Protein AF-A0A497EWM9-F1 (afdb_monomer_lite)

Sequence (118 aa):
MSLKLLCLFFKFLFPRGGFMETKEFEERVINRVLEVERKLAEEALKVVLN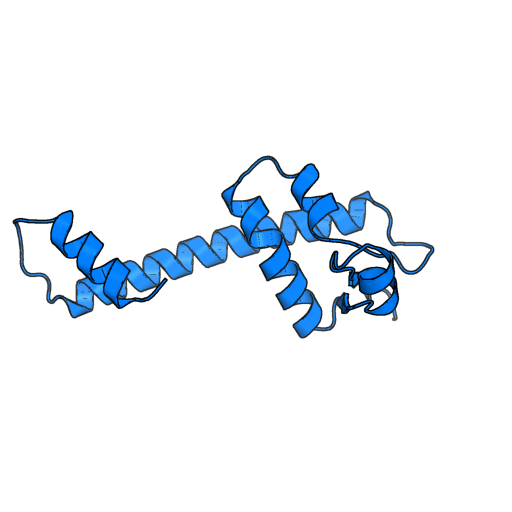FIKEKGVAHHGGVICPEMIMAEEKRPLIRRMIPVVLTAMCREGLLKLNPELTLDCGGIIHYEVLLGTT

Secondary structure (DSSP, 8-state):
--HHHHHHHHHHH--SS----HHHHHHHHHHHHHHHHHHHHHHHHHHHHHHHHHTTTTTTT-EE-HHHHHHH---HHHHHHHHHHHHHHHHTTSEEEEHHHHHHTTT--EEEE-TT--

Foldseek 3Di:
DDPVVVVVVVCVVDVDDDPPPVVVVVVVVVVVVVVVLVVLLVVLLVLVVVCCVVVCCPPPQDKDFLVVSLVVDPDVSNSVCNVVNVVVCCVVVQWPWDVVVCVVVVNGTMIGGPPDDD

Organism: NCBI:txid2056631

Radius of gyration: 19.33 Å; chains: 1; bounding box: 43×30×55 Å

Structure (mmCIF, N/CA/C/O backbone):
data_AF-A0A497EWM9-F1
#
_entry.id   AF-A0A497EWM9-F1
#
loop_
_atom_site.group_PDB
_atom_site.id
_atom_site.type_symbol
_atom_site.label_atom_id
_atom_site.label_alt_id
_atom_site.label_comp_id
_atom_site.label_asym_id
_atom_site.label_entity_id
_atom_site.label_seq_id
_atom_site.pdbx_PDB_ins_code
_atom_site.Cartn_x
_atom_site.Cartn_y
_atom_site.Cartn_z
_atom_site.occupancy
_atom_site.B_iso_or_equiv
_atom_site.auth_seq_id
_atom_site.auth_comp_id
_atom_site.auth_asym_id
_atom_site.auth_atom_id
_atom_site.pdbx_PDB_model_num
ATOM 1 N N . MET A 1 1 ? -18.339 -0.370 3.543 1.00 46.72 1 MET A N 1
ATOM 2 C CA . MET A 1 1 ? -19.129 -1.001 4.626 1.00 46.72 1 MET A CA 1
ATOM 3 C C . MET A 1 1 ? -19.488 0.095 5.621 1.00 46.72 1 MET A C 1
ATOM 5 O O . MET A 1 1 ? -18.588 0.807 6.037 1.00 46.72 1 MET A O 1
ATOM 9 N N . SER A 1 2 ? -20.771 0.332 5.905 1.00 46.50 2 SER A N 1
ATOM 10 C CA . SER A 1 2 ? -21.194 1.446 6.775 1.00 46.50 2 SER A CA 1
ATOM 11 C C . SER A 1 2 ? -20.860 1.158 8.245 1.00 46.50 2 SER A C 1
ATOM 13 O O . SER A 1 2 ? -21.045 0.026 8.689 1.00 46.50 2 SER A O 1
ATOM 15 N N . LEU A 1 3 ? -20.446 2.177 9.008 1.00 47.19 3 LEU A N 1
ATOM 16 C CA . LEU A 1 3 ? -20.203 2.116 10.461 1.00 47.19 3 LEU A CA 1
ATOM 17 C C . LEU A 1 3 ? -21.397 1.500 11.227 1.00 47.19 3 LEU A C 1
ATOM 19 O O . LEU A 1 3 ? -21.220 0.765 12.194 1.00 47.19 3 LEU A O 1
ATOM 23 N N . LYS A 1 4 ? -22.621 1.701 10.712 1.00 49.00 4 LYS A N 1
ATOM 24 C CA . LYS A 1 4 ? -23.858 1.094 11.234 1.00 49.00 4 LYS A CA 1
ATOM 25 C C . LYS A 1 4 ? -23.854 -0.438 11.191 1.00 49.00 4 LYS A C 1
ATOM 27 O O . LYS A 1 4 ? -24.395 -1.072 12.093 1.00 49.00 4 LYS A O 1
ATOM 32 N N . LEU A 1 5 ? -23.247 -1.034 10.164 1.00 54.78 5 LEU A N 1
ATOM 33 C CA . LEU A 1 5 ? -23.161 -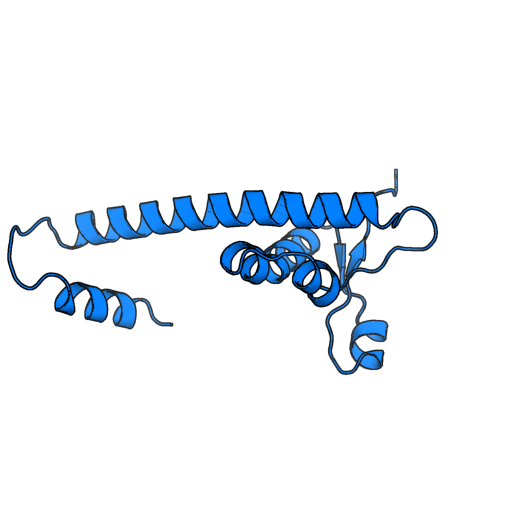2.490 10.014 1.00 54.78 5 LEU A CA 1
ATOM 34 C C . LEU A 1 5 ? -22.177 -3.092 11.028 1.00 54.78 5 LEU A C 1
ATOM 36 O O . LEU A 1 5 ? -22.415 -4.177 11.549 1.00 54.78 5 LEU A O 1
ATOM 40 N N . LEU A 1 6 ? -21.110 -2.351 11.344 1.00 57.09 6 LEU A N 1
ATOM 41 C CA . LEU A 1 6 ? -20.121 -2.730 12.349 1.00 57.09 6 LEU A CA 1
ATOM 42 C C . LEU A 1 6 ? -20.749 -2.731 13.756 1.00 57.09 6 LEU A C 1
ATOM 44 O O . LEU A 1 6 ? -20.641 -3.721 14.475 1.00 57.09 6 LEU A O 1
ATOM 48 N N . CYS A 1 7 ? -21.498 -1.679 14.113 1.00 55.41 7 CYS A N 1
ATOM 49 C CA . CYS A 1 7 ? -22.209 -1.593 15.397 1.00 55.41 7 CYS A CA 1
ATOM 50 C C . CYS A 1 7 ? -23.256 -2.707 15.581 1.00 55.41 7 C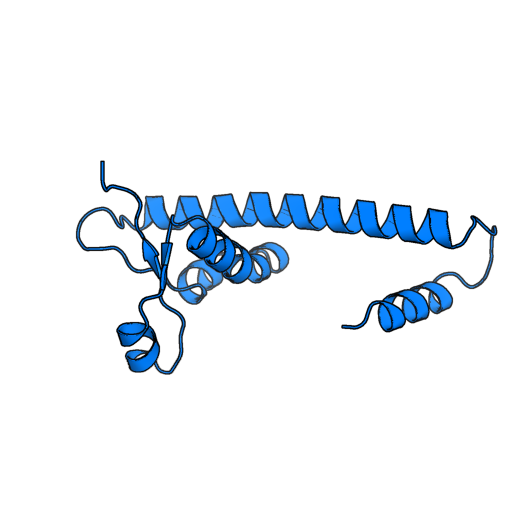YS A C 1
ATOM 52 O O . CYS A 1 7 ? -23.420 -3.227 16.686 1.00 55.41 7 CYS A O 1
ATOM 54 N N . LEU A 1 8 ? -23.962 -3.098 14.513 1.00 56.66 8 LEU A N 1
ATOM 55 C CA . LEU A 1 8 ? -24.923 -4.207 14.560 1.00 56.66 8 LEU A CA 1
ATOM 56 C C . LEU A 1 8 ? -24.234 -5.561 14.779 1.00 56.66 8 LEU A C 1
ATOM 58 O O . LEU A 1 8 ? -24.736 -6.381 15.544 1.00 56.66 8 LEU A O 1
ATOM 62 N N . PHE A 1 9 ? -23.064 -5.769 14.173 1.00 61.91 9 PHE A N 1
ATOM 63 C CA . PHE A 1 9 ? -22.270 -6.982 14.361 1.00 61.91 9 PHE A CA 1
ATOM 64 C C . PHE A 1 9 ? -21.753 -7.114 15.806 1.00 61.91 9 PHE A C 1
ATOM 66 O O . PHE 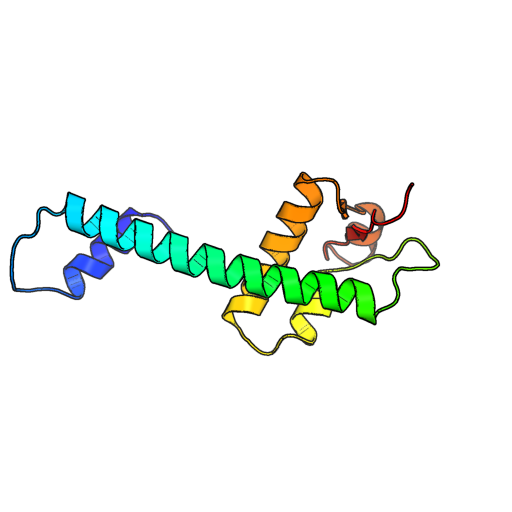A 1 9 ? -21.821 -8.190 16.399 1.00 61.91 9 PHE A O 1
ATOM 73 N N . PHE A 1 10 ? -21.331 -6.005 16.421 1.00 56.94 10 PHE A N 1
ATOM 74 C CA . PHE A 1 10 ? -20.893 -5.990 17.821 1.00 56.94 10 PHE A CA 1
ATOM 75 C C . PHE A 1 10 ? -22.029 -6.242 18.823 1.00 56.94 10 PHE A C 1
ATOM 77 O O . PHE A 1 10 ? -21.822 -6.973 19.790 1.00 56.94 10 PHE A O 1
ATOM 84 N N . LYS A 1 11 ? -23.243 -5.729 18.573 1.00 58.88 11 LYS A N 1
ATOM 85 C CA . LYS A 1 11 ? -24.427 -6.052 19.397 1.00 58.88 11 LYS A CA 1
ATOM 86 C C . LYS A 1 11 ? -24.785 -7.540 19.372 1.00 58.88 11 LYS A C 1
ATOM 88 O O . LYS A 1 11 ? -25.325 -8.047 20.349 1.00 58.88 11 LYS A O 1
ATOM 93 N N . PHE A 1 12 ? -24.490 -8.230 18.272 1.00 58.66 12 PHE A N 1
ATOM 94 C CA . PHE A 1 12 ? -24.752 -9.661 18.130 1.00 58.66 12 PHE A CA 1
ATOM 95 C C . PHE A 1 12 ? -23.709 -10.528 18.857 1.00 58.66 12 PHE A C 1
ATOM 97 O O . PHE A 1 12 ? -24.047 -11.578 19.394 1.00 58.66 12 PHE A O 1
ATOM 104 N N . LEU A 1 13 ? -22.449 -10.080 18.911 1.00 53.53 13 LEU A N 1
ATOM 105 C CA . LEU A 1 13 ? -21.335 -10.832 19.505 1.00 53.53 13 LEU A CA 1
ATOM 106 C C . LEU A 1 13 ? -21.243 -10.750 21.035 1.00 53.53 13 LEU A C 1
ATOM 108 O O . LEU A 1 13 ? -20.652 -11.639 21.644 1.00 53.53 13 LEU A O 1
ATOM 112 N N . PHE A 1 14 ? -21.831 -9.732 21.668 1.00 56.19 14 PHE A N 1
ATOM 113 C CA . PHE A 1 14 ? -21.750 -9.536 23.121 1.00 56.19 14 PHE A CA 1
ATOM 114 C C . PHE A 1 14 ? -23.148 -9.365 23.740 1.00 56.19 14 PHE A C 1
ATOM 116 O O . PHE A 1 14 ? -23.546 -8.246 24.062 1.00 56.19 14 PHE A O 1
ATOM 123 N N . PRO A 1 15 ? -23.926 -10.453 23.927 1.00 51.34 15 PRO A N 1
ATOM 124 C CA . PRO A 1 15 ? -25.321 -10.334 24.346 1.00 51.34 15 PRO A CA 1
ATOM 125 C C . PRO A 1 15 ? -25.494 -9.970 25.827 1.00 51.34 15 PRO A C 1
ATOM 127 O O . PRO A 1 15 ? -26.583 -9.551 26.214 1.00 51.34 15 PRO A O 1
ATOM 130 N N . ARG A 1 16 ? -24.481 -10.166 26.687 1.00 54.97 16 ARG A N 1
ATOM 131 C CA . ARG A 1 16 ? -24.601 -9.952 28.141 1.00 54.97 16 ARG A CA 1
ATOM 132 C C . ARG A 1 16 ? -23.262 -9.612 28.800 1.00 54.97 16 ARG A C 1
ATOM 134 O O . ARG A 1 16 ? -22.340 -10.416 28.732 1.00 54.97 16 ARG A O 1
ATOM 141 N N . GLY A 1 17 ? -23.218 -8.493 29.527 1.00 43.06 17 GLY A N 1
ATOM 142 C CA . GLY A 1 17 ? -22.249 -8.261 30.606 1.00 43.06 17 GLY A CA 1
ATOM 143 C C . GLY A 1 17 ? -21.551 -6.901 30.571 1.00 43.06 17 GLY A C 1
ATOM 144 O O . GLY A 1 17 ? -20.563 -6.745 29.868 1.00 43.06 17 GLY A O 1
ATOM 145 N N . GLY A 1 18 ? -22.036 -5.963 31.394 1.00 43.56 18 GLY A N 1
ATOM 146 C CA . GLY A 1 18 ? -21.364 -4.703 31.738 1.00 43.56 18 GLY A CA 1
ATOM 147 C C . GLY A 1 18 ? -21.578 -3.579 30.725 1.00 43.56 18 GLY A C 1
ATOM 148 O O . GLY A 1 18 ? -20.889 -3.514 29.713 1.00 43.56 18 GLY A O 1
ATOM 149 N N . PHE A 1 19 ? -22.510 -2.666 31.014 1.00 48.72 19 PHE A N 1
ATOM 150 C CA . PHE A 1 19 ? -22.599 -1.378 30.322 1.00 48.72 19 PHE A CA 1
ATOM 151 C C . PHE A 1 19 ? -21.343 -0.565 30.642 1.00 48.72 19 PHE A C 1
ATOM 153 O O . PHE A 1 19 ? -21.314 0.223 31.579 1.00 48.72 19 PHE A O 1
ATOM 160 N N . MET A 1 20 ? -20.288 -0.772 29.867 1.00 53.53 20 MET A N 1
ATOM 161 C CA . MET A 1 20 ? -19.406 0.335 29.557 1.00 53.53 20 MET A CA 1
ATOM 162 C C . MET A 1 20 ? -20.203 1.274 28.654 1.00 53.53 20 MET A C 1
ATOM 164 O O . MET A 1 20 ? -20.906 0.783 27.762 1.00 53.53 20 MET A O 1
ATOM 168 N N . GLU A 1 21 ? -20.177 2.584 28.911 1.00 60.34 21 GLU A N 1
ATOM 169 C CA . GLU A 1 21 ? -20.917 3.532 28.079 1.00 60.34 21 GLU A CA 1
ATOM 170 C C . GLU A 1 21 ? -20.552 3.268 26.621 1.00 60.34 21 GLU A C 1
ATOM 172 O O . GLU A 1 21 ? -19.378 3.188 26.260 1.00 60.34 21 GLU A O 1
ATOM 177 N N . THR A 1 22 ? -21.560 3.043 25.780 1.00 73.12 22 THR A N 1
ATOM 178 C CA . THR A 1 22 ? -21.376 2.542 24.410 1.00 73.12 22 THR A CA 1
ATOM 179 C C . THR A 1 22 ? -20.368 3.374 23.611 1.00 73.12 22 THR A C 1
ATOM 181 O O . THR A 1 22 ? -19.685 2.831 22.750 1.00 73.12 22 THR A O 1
ATOM 184 N N . LYS A 1 23 ? -20.211 4.656 23.966 1.00 78.88 23 LYS A N 1
ATOM 185 C CA . LYS A 1 23 ? -19.210 5.582 23.428 1.00 78.88 23 LYS A CA 1
ATOM 186 C C . LYS A 1 23 ? -17.767 5.215 23.778 1.00 78.88 23 LYS A C 1
ATOM 188 O O . LYS A 1 23 ? -16.940 5.161 22.880 1.00 78.88 23 LYS A O 1
ATOM 193 N N . GLU A 1 24 ? -17.460 4.900 25.036 1.00 83.94 24 GLU A N 1
ATOM 194 C CA . GLU A 1 24 ? -16.106 4.487 25.438 1.00 83.94 24 GLU A CA 1
ATOM 195 C C . GLU A 1 24 ? -15.701 3.181 24.745 1.00 83.94 24 GLU A C 1
ATOM 197 O O . GLU A 1 24 ? -14.546 2.978 24.369 1.00 83.94 24 GLU A O 1
ATOM 202 N N . PHE A 1 25 ? -16.659 2.269 24.550 1.00 82.25 25 PHE A N 1
ATOM 203 C CA . PHE A 1 25 ? -16.405 1.032 23.817 1.00 82.25 25 PHE A CA 1
ATOM 204 C C . PHE A 1 25 ? -16.120 1.314 22.341 1.00 82.25 25 PHE A C 1
ATOM 206 O O . PHE A 1 25 ? -15.126 0.816 21.811 1.00 82.25 25 PHE A O 1
ATOM 213 N N . GLU A 1 26 ? -16.957 2.132 21.699 1.00 84.19 26 GLU A N 1
ATOM 214 C CA . GLU A 1 26 ? -16.773 2.563 20.312 1.00 84.19 26 GLU A CA 1
ATOM 215 C C . GLU A 1 26 ? -15.416 3.250 20.111 1.00 84.19 26 GLU A C 1
ATOM 217 O O . GLU A 1 26 ? -14.669 2.854 19.217 1.00 84.19 26 GLU A O 1
ATOM 222 N N . GLU A 1 27 ? -15.042 4.193 20.979 1.00 87.62 27 GLU A N 1
ATOM 223 C CA . GLU A 1 27 ? -13.748 4.883 20.925 1.00 87.62 27 GLU A CA 1
ATOM 224 C C . GLU A 1 27 ? -12.571 3.915 21.062 1.00 87.62 27 GLU A C 1
ATOM 226 O O . GLU A 1 27 ? -11.621 3.978 20.279 1.00 87.62 27 GLU A O 1
ATOM 231 N N . ARG A 1 28 ? -12.625 2.964 22.006 1.00 87.50 28 ARG A N 1
ATOM 232 C CA . ARG A 1 28 ? -11.559 1.958 22.152 1.00 87.50 28 ARG A CA 1
ATOM 233 C C . ARG A 1 28 ? -11.440 1.058 20.927 1.00 87.50 28 ARG A C 1
ATOM 235 O O . ARG A 1 28 ? -10.321 0.746 20.520 1.00 87.50 28 ARG A O 1
ATOM 242 N N . VAL A 1 29 ? -12.561 0.648 20.332 1.00 86.38 29 VAL A N 1
ATOM 243 C CA . VAL A 1 29 ? -12.555 -0.158 19.102 1.00 86.38 29 VAL A CA 1
ATOM 244 C C . VAL A 1 29 ? -11.966 0.644 17.942 1.00 86.38 29 VAL A C 1
ATOM 246 O O . VAL A 1 29 ? -11.082 0.132 17.260 1.00 86.38 29 VAL A O 1
ATOM 249 N N . ILE A 1 30 ? -12.383 1.899 17.752 1.00 88.31 30 ILE A N 1
ATOM 250 C CA . ILE A 1 30 ? -11.853 2.786 16.704 1.00 88.31 30 ILE A CA 1
ATOM 251 C C . ILE A 1 30 ? -10.344 2.975 16.875 1.00 88.31 30 ILE A C 1
ATOM 253 O O . ILE A 1 30 ? -9.592 2.737 15.933 1.00 88.31 30 ILE A O 1
ATOM 257 N N . ASN A 1 31 ? -9.883 3.320 18.079 1.00 89.19 31 ASN A N 1
ATOM 258 C CA . ASN A 1 31 ? -8.459 3.506 18.361 1.00 89.19 31 ASN A CA 1
ATOM 259 C C . ASN A 1 31 ? -7.653 2.237 18.068 1.00 89.19 31 ASN A C 1
ATOM 261 O O . ASN A 1 31 ? -6.572 2.303 17.481 1.00 89.19 31 ASN A O 1
ATOM 265 N N . ARG A 1 32 ? -8.197 1.064 18.416 1.00 90.62 32 ARG A N 1
ATOM 266 C CA . ARG A 1 32 ? -7.532 -0.208 18.132 1.00 90.62 32 ARG A CA 1
ATOM 267 C C . ARG A 1 32 ? -7.484 -0.520 16.638 1.00 90.62 32 ARG A C 1
ATOM 269 O O . ARG A 1 32 ? -6.467 -1.028 16.170 1.00 90.62 32 ARG A O 1
ATOM 276 N N . VAL A 1 33 ? -8.549 -0.221 15.894 1.00 89.62 33 VAL A N 1
ATOM 277 C CA . VAL A 1 33 ? -8.578 -0.370 14.431 1.00 89.62 33 VAL A CA 1
ATOM 278 C C . VAL A 1 33 ? -7.535 0.540 13.787 1.00 89.62 33 VAL A C 1
ATOM 280 O O . VAL A 1 33 ? -6.720 0.043 13.016 1.00 89.62 33 VAL A O 1
ATOM 283 N N . LEU A 1 34 ? -7.484 1.820 14.167 1.00 85.31 34 LEU A N 1
ATOM 284 C CA . LEU A 1 34 ? -6.502 2.778 13.646 1.00 85.31 34 LEU A CA 1
ATOM 285 C C . LEU A 1 34 ? -5.058 2.332 13.915 1.00 85.31 34 LEU A C 1
ATOM 287 O O . LEU A 1 34 ? -4.200 2.443 13.042 1.00 85.31 34 LEU A O 1
ATOM 291 N N . GLU A 1 35 ? -4.776 1.783 15.100 1.00 92.31 35 GLU A N 1
ATOM 292 C CA . GLU A 1 35 ? -3.450 1.246 15.429 1.00 92.31 35 GLU A CA 1
ATOM 293 C C . GLU A 1 35 ? -3.073 0.057 14.529 1.00 92.31 35 GLU A C 1
ATOM 295 O O . GLU A 1 35 ? -1.939 -0.034 14.052 1.00 92.31 35 GLU A O 1
ATOM 300 N N . VAL A 1 36 ? -4.015 -0.860 14.287 1.00 90.50 36 VAL A N 1
ATOM 301 C CA . VAL A 1 36 ? -3.799 -2.013 13.402 1.00 90.50 36 VAL A CA 1
ATOM 302 C C . VAL A 1 36 ? -3.600 -1.556 11.959 1.00 90.50 36 VAL A C 1
ATOM 304 O O . VAL A 1 36 ? -2.650 -1.998 11.315 1.00 90.50 36 VAL A O 1
ATOM 307 N N . GLU A 1 37 ? -4.444 -0.652 11.459 1.00 88.00 37 GLU A N 1
ATOM 308 C CA . GLU A 1 37 ? -4.328 -0.101 10.106 1.00 88.00 37 GLU A CA 1
ATOM 309 C C . GLU A 1 37 ? -2.989 0.603 9.903 1.00 88.00 37 GLU A C 1
ATOM 311 O O . GLU A 1 37 ? -2.322 0.362 8.896 1.00 88.00 37 GLU A O 1
ATOM 316 N N . ARG A 1 38 ? -2.541 1.389 10.889 1.00 91.75 38 ARG A N 1
ATOM 317 C CA . ARG A 1 38 ? -1.231 2.039 10.857 1.00 91.75 38 ARG A CA 1
ATOM 318 C C . ARG A 1 38 ? -0.095 1.024 10.727 1.00 91.75 38 ARG A C 1
ATOM 320 O O . ARG A 1 38 ? 0.760 1.191 9.863 1.00 91.75 38 ARG A O 1
ATOM 327 N N . LYS A 1 39 ? -0.083 -0.039 11.540 1.00 94.38 39 LYS A N 1
ATOM 328 C CA . LYS A 1 39 ? 0.966 -1.077 11.469 1.00 94.38 39 LYS A CA 1
ATOM 329 C C . LYS A 1 39 ? 0.968 -1.794 10.119 1.00 94.38 39 LYS A C 1
ATOM 331 O O . LYS A 1 39 ? 2.028 -2.002 9.536 1.00 94.38 39 LYS A O 1
ATOM 336 N N . LEU A 1 40 ? -0.214 -2.127 9.599 1.00 94.12 40 LEU A N 1
ATOM 337 C CA . LEU A 1 40 ? -0.350 -2.743 8.278 1.00 94.12 40 LEU A CA 1
ATOM 338 C C . LEU A 1 40 ? 0.146 -1.811 7.163 1.00 94.12 40 LEU A C 1
ATOM 340 O O . LEU A 1 40 ? 0.811 -2.277 6.241 1.00 94.12 40 LEU A O 1
ATOM 344 N N . ALA A 1 41 ? -0.141 -0.509 7.253 1.00 93.00 41 ALA A N 1
ATOM 345 C CA . ALA A 1 41 ? 0.338 0.490 6.302 1.00 93.00 41 ALA A CA 1
ATOM 346 C C . ALA A 1 41 ? 1.864 0.656 6.358 1.00 93.00 41 ALA A C 1
ATOM 348 O O . ALA A 1 41 ? 2.507 0.675 5.312 1.00 93.00 41 ALA A O 1
ATOM 349 N N . GLU A 1 42 ? 2.459 0.706 7.554 1.00 95.44 42 GLU A N 1
ATOM 350 C CA . GLU A 1 42 ? 3.916 0.774 7.734 1.00 95.44 42 GLU A CA 1
ATOM 351 C C . GLU A 1 42 ? 4.623 -0.460 7.148 1.00 95.44 42 GLU A C 1
ATOM 353 O O . GLU A 1 42 ? 5.650 -0.341 6.477 1.00 95.44 42 GLU A O 1
ATOM 358 N N . GLU A 1 43 ? 4.073 -1.655 7.364 1.00 96.56 43 GLU A N 1
ATOM 359 C CA . GLU A 1 43 ? 4.609 -2.884 6.777 1.00 96.56 43 GLU A CA 1
ATOM 360 C C . GLU A 1 43 ? 4.448 -2.929 5.254 1.00 96.56 43 GLU A C 1
ATOM 362 O O . GLU A 1 43 ? 5.395 -3.287 4.552 1.00 96.56 43 GLU A O 1
ATOM 367 N N . ALA A 1 44 ? 3.287 -2.538 4.728 1.00 95.69 44 ALA A N 1
ATOM 368 C CA . ALA A 1 44 ? 3.051 -2.479 3.289 1.00 95.69 44 ALA A CA 1
ATOM 369 C C . ALA A 1 44 ? 3.950 -1.446 2.599 1.00 95.69 44 ALA A C 1
ATOM 371 O O . ALA A 1 44 ? 4.486 -1.728 1.530 1.00 95.69 44 ALA A O 1
ATOM 372 N N . LEU A 1 45 ? 4.196 -0.295 3.231 1.00 94.88 45 LEU A N 1
ATOM 373 C CA . LEU A 1 45 ? 5.147 0.701 2.741 1.00 94.88 45 LEU A CA 1
ATOM 374 C C . LEU A 1 45 ? 6.557 0.125 2.616 1.00 94.88 45 LEU A C 1
ATOM 376 O O . LEU A 1 45 ? 7.199 0.311 1.586 1.00 94.88 45 LEU A O 1
ATOM 380 N N . LYS A 1 46 ? 7.026 -0.630 3.616 1.00 94.81 46 LYS A N 1
ATOM 381 C CA . LYS A 1 46 ? 8.330 -1.308 3.536 1.00 94.81 46 LYS A CA 1
ATOM 382 C C . LYS A 1 46 ? 8.389 -2.291 2.370 1.00 94.81 46 LYS A C 1
ATOM 384 O O . LYS A 1 46 ? 9.394 -2.326 1.671 1.00 94.81 46 LYS A O 1
ATOM 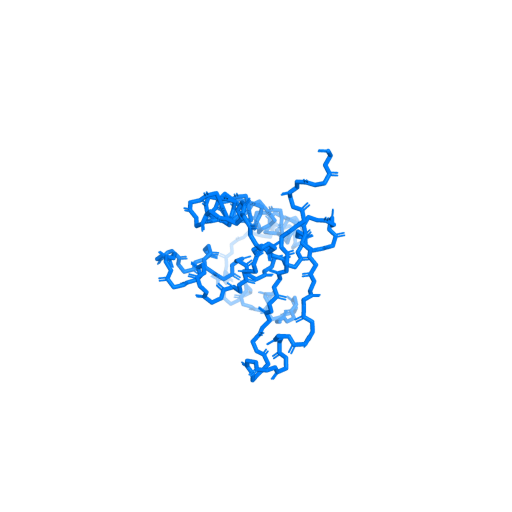389 N N . VAL A 1 47 ? 7.324 -3.059 2.143 1.00 94.31 47 VAL A N 1
ATOM 390 C CA . VAL A 1 47 ? 7.239 -3.999 1.014 1.00 94.31 47 VAL A CA 1
ATOM 391 C C . VAL A 1 47 ? 7.333 -3.262 -0.320 1.00 94.31 47 VAL A C 1
ATOM 393 O O . VAL A 1 47 ? 8.145 -3.638 -1.159 1.00 94.31 47 VAL A O 1
ATOM 396 N N . VAL A 1 48 ? 6.567 -2.182 -0.496 1.00 92.00 48 VAL A N 1
ATOM 397 C CA . VAL A 1 48 ? 6.593 -1.373 -1.724 1.00 92.00 48 VAL A CA 1
ATOM 398 C C . VAL A 1 48 ? 7.975 -0.756 -1.954 1.00 92.00 48 VAL A C 1
ATOM 400 O O . VAL A 1 48 ? 8.522 -0.871 -3.048 1.00 92.00 48 VAL A O 1
ATOM 403 N N . LEU A 1 49 ? 8.574 -0.140 -0.931 1.00 89.81 49 LEU A N 1
ATOM 404 C CA . LEU A 1 49 ? 9.900 0.475 -1.042 1.00 89.81 49 LEU A CA 1
ATOM 405 C C . LEU A 1 49 ? 10.996 -0.556 -1.339 1.00 89.81 49 LEU A C 1
ATOM 407 O O . LEU A 1 49 ? 11.870 -0.296 -2.166 1.00 89.81 49 LEU A O 1
ATOM 411 N N . ASN A 1 50 ? 10.943 -1.730 -0.704 1.00 90.38 50 ASN A N 1
ATOM 412 C CA . ASN A 1 50 ? 11.875 -2.819 -0.989 1.00 90.38 50 ASN A CA 1
ATOM 413 C C . ASN A 1 50 ? 11.712 -3.322 -2.422 1.00 90.38 50 ASN A C 1
ATOM 415 O O . ASN A 1 50 ? 12.712 -3.471 -3.115 1.00 90.38 50 ASN A O 1
ATOM 419 N N . PHE A 1 51 ? 10.476 -3.493 -2.895 1.00 89.19 51 PHE A N 1
ATOM 420 C CA . PHE A 1 51 ? 10.209 -3.890 -4.275 1.00 89.19 51 PHE A CA 1
ATOM 421 C C . PHE A 1 51 ? 10.793 -2.882 -5.277 1.00 89.19 51 PHE A C 1
ATOM 423 O O . PHE A 1 51 ? 11.505 -3.271 -6.201 1.00 89.19 51 PHE A O 1
ATOM 430 N N . ILE A 1 52 ? 10.562 -1.580 -5.066 1.00 84.69 52 ILE A N 1
ATOM 431 C CA . ILE A 1 52 ? 11.127 -0.505 -5.903 1.00 84.69 52 ILE A CA 1
ATOM 432 C C . ILE A 1 52 ? 12.662 -0.578 -5.925 1.00 84.69 52 ILE A C 1
ATOM 434 O O . ILE A 1 52 ? 13.278 -0.447 -6.985 1.00 84.69 52 ILE A O 1
ATOM 438 N N . LYS A 1 53 ? 13.281 -0.809 -4.762 1.00 83.25 53 LYS A N 1
ATOM 439 C CA . LYS A 1 53 ? 14.736 -0.925 -4.623 1.00 83.25 53 LYS A CA 1
ATOM 440 C C . LYS A 1 53 ? 15.293 -2.168 -5.327 1.00 83.25 53 LYS A C 1
ATOM 442 O O . LYS A 1 53 ? 16.303 -2.066 -6.014 1.00 83.25 53 LYS A O 1
ATOM 447 N N . GLU A 1 54 ? 14.660 -3.325 -5.151 1.00 83.00 54 GLU A N 1
ATOM 448 C CA . GLU A 1 54 ? 15.118 -4.612 -5.690 1.00 83.00 54 GLU A CA 1
ATOM 449 C C . GLU A 1 54 ? 14.963 -4.704 -7.206 1.00 83.00 54 GLU A C 1
ATOM 451 O O . GLU A 1 54 ? 15.850 -5.214 -7.887 1.00 83.00 54 GLU A O 1
ATOM 456 N N . LYS A 1 55 ? 13.853 -4.195 -7.751 1.00 76.38 55 LYS A N 1
ATOM 457 C CA . LYS A 1 55 ? 13.575 -4.271 -9.191 1.00 76.38 55 LYS A CA 1
ATOM 458 C C . LYS A 1 55 ? 14.313 -3.224 -10.020 1.00 76.38 55 LYS A C 1
ATOM 460 O O . LYS A 1 55 ? 14.155 -3.214 -11.235 1.00 76.38 55 LYS A O 1
ATOM 465 N N . GLY A 1 56 ? 15.139 -2.380 -9.398 1.00 59.50 56 GLY A N 1
ATOM 466 C CA . GLY A 1 56 ? 16.058 -1.513 -10.126 1.00 59.50 56 GLY A CA 1
ATOM 467 C C . GLY A 1 56 ? 15.343 -0.559 -11.081 1.00 59.50 56 GLY A C 1
ATOM 468 O O . GLY A 1 56 ? 15.661 -0.502 -12.263 1.00 59.50 56 GLY A O 1
ATOM 469 N N . VAL A 1 57 ? 14.435 0.263 -10.552 1.00 61.03 57 VAL A N 1
ATOM 470 C CA . VAL A 1 57 ? 13.797 1.404 -11.253 1.00 61.03 57 VAL A CA 1
ATOM 471 C C . VAL A 1 57 ? 14.840 2.448 -11.746 1.00 61.03 57 VAL A C 1
ATOM 473 O O . VAL A 1 57 ? 14.516 3.419 -12.422 1.00 61.03 57 VAL A O 1
ATOM 476 N N . ALA A 1 58 ? 16.127 2.224 -11.471 1.00 48.59 58 ALA A N 1
ATOM 477 C CA . ALA A 1 58 ? 17.228 3.172 -11.567 1.00 48.59 58 ALA A CA 1
ATOM 478 C C . ALA A 1 58 ? 17.669 3.605 -12.980 1.00 48.59 58 ALA A C 1
ATOM 480 O O . ALA A 1 58 ? 18.513 4.492 -13.056 1.00 48.59 58 ALA A O 1
ATOM 481 N N . HIS A 1 59 ? 17.150 3.053 -14.087 1.00 41.50 59 HIS A N 1
ATOM 482 C CA . HIS A 1 59 ? 17.688 3.421 -15.411 1.00 41.50 59 HIS A CA 1
ATOM 483 C C . HIS A 1 59 ? 16.685 3.879 -16.477 1.00 41.50 59 HIS A C 1
ATOM 485 O O . HIS A 1 59 ? 17.082 4.692 -17.308 1.00 41.50 59 HIS A O 1
ATOM 491 N N . HIS A 1 60 ? 15.400 3.505 -16.432 1.00 42.62 60 HIS A N 1
ATOM 492 C CA . HIS A 1 60 ? 14.404 3.936 -17.433 1.00 42.62 60 HIS A CA 1
ATOM 493 C C . HIS A 1 60 ? 13.024 4.199 -16.808 1.00 42.62 60 HIS A C 1
ATOM 495 O O . HIS A 1 60 ? 12.113 3.396 -16.977 1.00 42.62 60 HIS A O 1
ATOM 501 N N . GLY A 1 61 ? 12.883 5.306 -16.063 1.00 57.16 61 GLY A N 1
ATOM 502 C CA . GLY A 1 61 ? 11.577 5.833 -15.629 1.00 57.16 61 GLY A CA 1
ATOM 503 C C . GLY A 1 61 ? 10.673 4.792 -14.969 1.00 57.16 61 GLY A C 1
ATOM 504 O O . GLY A 1 61 ? 9.536 4.619 -15.396 1.00 57.16 61 GLY A O 1
ATOM 505 N N . GLY A 1 62 ? 11.213 4.025 -14.014 1.00 72.12 62 GLY A N 1
ATOM 506 C CA . GLY A 1 62 ? 10.631 2.742 -13.637 1.00 72.12 62 GLY A CA 1
ATOM 507 C C . GLY A 1 62 ? 9.170 2.846 -13.214 1.00 72.12 62 GLY A C 1
ATOM 508 O O . GLY A 1 62 ? 8.786 3.585 -12.304 1.00 72.12 62 GLY A O 1
ATOM 509 N N . VAL A 1 63 ? 8.366 2.078 -13.935 1.00 81.75 63 VAL A N 1
ATOM 510 C CA . VAL A 1 63 ? 6.932 1.991 -13.747 1.00 81.75 63 VAL A CA 1
ATOM 511 C C . VAL A 1 63 ? 6.625 0.788 -12.867 1.00 81.75 63 VAL A C 1
ATOM 513 O O . VAL A 1 63 ? 7.183 -0.293 -13.052 1.00 81.75 63 VAL A O 1
ATOM 516 N N . ILE A 1 64 ? 5.723 0.969 -11.912 1.00 85.81 64 ILE A N 1
ATOM 517 C CA . ILE A 1 64 ? 5.226 -0.076 -11.024 1.00 85.81 64 ILE A CA 1
ATOM 518 C C . ILE A 1 64 ? 3.704 -0.161 -11.133 1.00 85.81 64 ILE A C 1
ATOM 520 O O . ILE A 1 64 ? 3.022 0.859 -11.195 1.00 85.81 64 ILE A O 1
ATOM 524 N N . CYS A 1 65 ? 3.156 -1.373 -11.113 1.00 87.06 65 CYS A N 1
ATOM 525 C CA . CYS A 1 65 ? 1.730 -1.595 -10.878 1.00 87.06 65 CYS A CA 1
ATOM 526 C C . CYS A 1 65 ? 1.529 -2.387 -9.572 1.00 87.06 65 CYS A C 1
ATOM 528 O O . CYS A 1 65 ? 2.401 -3.184 -9.193 1.00 87.06 65 CYS A O 1
ATOM 530 N N . PRO A 1 66 ? 0.412 -2.175 -8.848 1.00 89.00 66 PRO A N 1
ATOM 531 C CA . PRO A 1 66 ? 0.118 -2.890 -7.607 1.00 89.00 66 PRO A CA 1
ATOM 532 C C . PRO A 1 66 ? 0.194 -4.415 -7.751 1.00 89.00 66 PRO A C 1
ATOM 534 O O . PRO A 1 66 ? 0.679 -5.097 -6.851 1.00 89.00 66 PRO A O 1
ATOM 537 N N . GLU A 1 67 ? -0.250 -4.948 -8.887 1.00 89.00 67 GLU A N 1
ATOM 538 C CA . GLU A 1 67 ? -0.366 -6.372 -9.188 1.00 89.00 67 GLU A CA 1
ATOM 539 C C . GLU A 1 67 ? 0.982 -7.091 -9.116 1.00 89.00 67 GLU A C 1
ATOM 541 O O . GLU A 1 67 ? 1.045 -8.205 -8.594 1.00 89.00 67 GLU A O 1
ATOM 546 N N . MET A 1 68 ? 2.061 -6.444 -9.566 1.00 88.44 68 MET A N 1
ATOM 547 C CA . MET A 1 68 ? 3.416 -7.000 -9.497 1.00 88.44 68 MET A CA 1
ATOM 548 C C . MET A 1 68 ? 3.866 -7.200 -8.048 1.00 88.44 68 MET A C 1
ATOM 550 O O . MET A 1 68 ? 4.332 -8.275 -7.680 1.00 88.44 68 MET A O 1
ATOM 554 N N . ILE A 1 69 ? 3.658 -6.191 -7.202 1.00 90.44 69 ILE A N 1
ATOM 555 C CA . ILE A 1 69 ? 4.029 -6.244 -5.781 1.00 90.44 69 ILE A CA 1
ATOM 556 C C . ILE A 1 69 ? 3.126 -7.245 -5.043 1.00 90.44 69 ILE A C 1
ATOM 558 O O . ILE A 1 69 ? 3.571 -8.045 -4.220 1.00 90.44 69 ILE A O 1
ATOM 562 N N . MET A 1 70 ? 1.833 -7.238 -5.373 1.00 90.94 70 MET A N 1
ATOM 56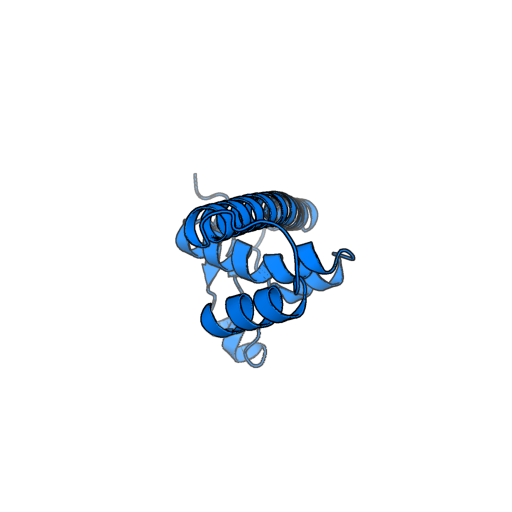3 C CA . MET A 1 70 ? 0.833 -8.138 -4.808 1.00 90.94 70 MET A CA 1
ATOM 564 C C . MET A 1 70 ? 1.062 -9.610 -5.176 1.00 90.94 70 MET A C 1
ATOM 566 O O . MET A 1 70 ? 0.602 -10.481 -4.437 1.00 90.94 70 MET A O 1
ATOM 570 N N . ALA A 1 71 ? 1.713 -9.903 -6.303 1.00 90.81 71 ALA A N 1
ATOM 571 C CA . ALA A 1 71 ? 2.067 -11.265 -6.696 1.00 90.81 71 ALA A CA 1
ATOM 572 C C . ALA A 1 71 ? 3.207 -11.844 -5.841 1.00 90.81 71 ALA A C 1
ATOM 574 O O . ALA A 1 71 ? 3.236 -13.051 -5.601 1.00 90.81 71 ALA A O 1
ATOM 575 N N . GLU A 1 72 ? 4.113 -10.994 -5.349 1.00 90.50 72 GLU A N 1
ATOM 576 C CA . GLU A 1 72 ? 5.260 -11.401 -4.529 1.00 90.50 72 GLU A CA 1
ATOM 577 C C . GLU A 1 72 ? 4.934 -11.435 -3.022 1.00 90.50 72 GLU A C 1
ATOM 579 O O . GLU A 1 72 ? 5.494 -12.245 -2.278 1.00 90.50 72 GLU A O 1
ATOM 584 N N . GLU A 1 73 ? 3.981 -10.620 -2.555 1.00 93.88 73 GLU A N 1
ATOM 585 C CA . GLU A 1 73 ? 3.574 -10.586 -1.146 1.00 93.88 73 GLU A CA 1
ATOM 586 C C . GLU A 1 73 ? 2.551 -11.683 -0.789 1.00 93.88 73 GLU A C 1
ATOM 588 O O . GLU A 1 73 ? 1.399 -11.691 -1.235 1.00 93.88 73 GLU A O 1
ATOM 593 N N . LYS A 1 74 ? 2.956 -12.593 0.107 1.00 92.88 74 LYS A N 1
ATOM 594 C CA . LYS A 1 74 ? 2.147 -13.740 0.554 1.00 92.88 74 LYS A CA 1
ATOM 595 C C . LYS A 1 74 ? 1.173 -13.400 1.684 1.00 92.88 74 LYS A C 1
ATOM 597 O O . LYS A 1 74 ? 0.214 -14.140 1.894 1.00 92.88 74 LYS A O 1
ATOM 602 N N . ARG A 1 75 ? 1.394 -12.312 2.431 1.00 94.62 75 ARG A N 1
ATOM 603 C CA . ARG A 1 75 ? 0.566 -11.909 3.580 1.00 94.62 75 ARG A CA 1
ATOM 604 C C . ARG A 1 75 ? -0.697 -11.182 3.099 1.00 94.62 75 ARG A C 1
ATOM 606 O O . ARG A 1 75 ? -0.596 -10.049 2.627 1.00 94.62 75 ARG A O 1
ATOM 613 N N . PRO A 1 76 ? -1.909 -11.754 3.265 1.00 92.69 76 PRO A N 1
ATOM 614 C CA . PRO A 1 76 ? -3.124 -11.212 2.644 1.00 92.69 76 PRO A CA 1
ATOM 615 C C . PRO A 1 76 ? -3.491 -9.792 3.090 1.00 92.69 76 PRO A C 1
ATOM 617 O O . PRO A 1 76 ? -3.988 -9.006 2.287 1.00 92.69 76 PRO A O 1
ATOM 620 N N . LEU A 1 77 ? -3.258 -9.456 4.364 1.00 91.75 77 LEU A N 1
ATOM 621 C CA . LEU A 1 77 ? -3.580 -8.131 4.906 1.00 91.75 77 LEU A CA 1
ATOM 622 C C . LEU A 1 77 ? -2.636 -7.050 4.369 1.00 91.75 77 LEU A C 1
ATOM 624 O O . LEU A 1 77 ? -3.102 -5.990 3.963 1.00 91.75 77 LEU A O 1
ATOM 628 N N . ILE A 1 78 ? -1.338 -7.348 4.287 1.00 93.56 78 ILE A N 1
ATOM 629 C CA . ILE A 1 78 ? -0.339 -6.451 3.693 1.00 93.56 78 ILE A CA 1
ATOM 630 C C . ILE A 1 78 ? -0.610 -6.279 2.203 1.00 93.56 78 ILE A C 1
ATOM 632 O O . ILE A 1 78 ? -0.677 -5.157 1.711 1.00 93.56 78 ILE A O 1
ATOM 636 N N . ARG A 1 79 ? -0.891 -7.383 1.504 1.00 93.44 79 ARG A N 1
ATOM 637 C CA . ARG A 1 79 ? -1.223 -7.379 0.079 1.00 93.44 79 ARG A CA 1
ATOM 638 C C . ARG A 1 79 ? -2.394 -6.448 -0.255 1.00 93.44 79 ARG A C 1
ATOM 640 O O . ARG A 1 79 ? -2.344 -5.737 -1.251 1.00 93.44 79 ARG A O 1
ATOM 647 N N . ARG A 1 80 ? -3.439 -6.419 0.579 1.00 91.69 80 ARG A N 1
ATOM 648 C CA . ARG A 1 80 ? -4.597 -5.518 0.406 1.00 91.69 80 ARG A CA 1
ATOM 649 C C . ARG A 1 80 ? -4.271 -4.047 0.653 1.00 91.69 80 ARG A C 1
ATOM 651 O O . ARG A 1 80 ? -4.987 -3.185 0.158 1.00 91.69 80 ARG A O 1
ATOM 658 N N . MET A 1 81 ? -3.215 -3.767 1.408 1.00 94.06 81 MET A N 1
ATOM 659 C CA . MET A 1 81 ? -2.788 -2.413 1.739 1.00 94.06 81 MET A CA 1
ATOM 660 C C . MET A 1 81 ? -1.883 -1.802 0.654 1.00 94.06 81 MET A C 1
ATOM 662 O O . MET A 1 81 ? -1.763 -0.583 0.578 1.00 94.06 81 MET A O 1
ATOM 666 N N . ILE A 1 82 ? -1.305 -2.619 -0.236 1.00 93.38 82 ILE A N 1
ATOM 667 C CA . ILE A 1 82 ? -0.409 -2.167 -1.317 1.00 93.38 82 ILE A CA 1
ATOM 668 C C . ILE A 1 82 ? -1.045 -1.077 -2.203 1.00 93.38 82 ILE A C 1
ATOM 670 O O . ILE A 1 82 ? -0.431 -0.018 -2.333 1.00 93.38 82 ILE A O 1
ATOM 674 N N . PRO A 1 83 ? -2.262 -1.238 -2.769 1.00 91.69 83 PRO A N 1
ATOM 675 C CA . PRO A 1 83 ? -2.860 -0.187 -3.600 1.00 91.69 83 PRO A CA 1
ATOM 676 C C . PRO A 1 83 ? -3.119 1.114 -2.826 1.00 91.69 83 PRO A C 1
ATOM 678 O O . PRO A 1 83 ? -2.996 2.210 -3.377 1.00 91.69 83 PRO A O 1
ATOM 681 N N . VAL A 1 84 ? -3.454 1.001 -1.535 1.00 92.56 84 VAL A N 1
ATOM 682 C CA . VAL A 1 84 ? -3.700 2.151 -0.650 1.00 92.56 84 VAL A CA 1
ATOM 683 C C . VAL A 1 84 ? -2.405 2.926 -0.429 1.00 92.56 84 VAL A C 1
ATOM 685 O O . VAL A 1 84 ? -2.386 4.145 -0.583 1.00 92.56 84 VAL A O 1
ATOM 688 N N . VAL A 1 85 ? -1.314 2.217 -0.138 1.00 93.38 85 VAL A N 1
ATOM 689 C CA . VAL A 1 85 ? 0.019 2.804 0.024 1.00 93.38 85 VAL A CA 1
ATOM 690 C C . VAL A 1 85 ? 0.498 3.454 -1.270 1.00 93.38 85 VAL A C 1
ATOM 692 O O . VAL A 1 85 ? 0.941 4.594 -1.224 1.00 93.38 85 VAL A O 1
ATOM 695 N N . LEU A 1 86 ? 0.361 2.796 -2.424 1.00 91.06 86 LEU A N 1
ATOM 696 C CA . LEU A 1 86 ? 0.748 3.380 -3.715 1.00 91.06 86 LEU A CA 1
ATOM 697 C C . LEU A 1 86 ? -0.047 4.655 -4.026 1.00 91.06 86 LEU A C 1
ATOM 699 O O . LEU A 1 86 ? 0.520 5.663 -4.441 1.00 91.06 86 LEU A O 1
ATOM 703 N N . THR A 1 87 ? -1.352 4.648 -3.748 1.00 90.06 87 THR A N 1
ATOM 704 C CA . THR A 1 87 ? -2.197 5.843 -3.885 1.00 90.06 87 THR A CA 1
ATOM 705 C C . THR A 1 87 ? -1.749 6.961 -2.940 1.00 90.06 87 THR A C 1
ATOM 707 O O . THR A 1 87 ? -1.695 8.117 -3.354 1.00 90.06 87 THR A O 1
ATOM 710 N N . ALA A 1 88 ? -1.401 6.640 -1.690 1.00 91.06 88 ALA A N 1
ATOM 711 C CA . ALA A 1 88 ? -0.878 7.615 -0.735 1.00 91.06 88 ALA A CA 1
ATOM 712 C C . ALA A 1 88 ? 0.470 8.187 -1.199 1.00 91.06 88 ALA A C 1
ATOM 714 O O . ALA A 1 88 ? 0.624 9.399 -1.266 1.00 91.06 88 ALA A O 1
ATOM 715 N N . MET A 1 89 ? 1.406 7.337 -1.624 1.00 90.12 89 MET A N 1
ATOM 716 C CA . MET A 1 89 ? 2.697 7.760 -2.174 1.00 90.12 89 MET A CA 1
ATOM 717 C C . MET A 1 89 ? 2.540 8.659 -3.406 1.00 90.12 89 MET A C 1
ATOM 719 O O . MET A 1 89 ? 3.310 9.600 -3.579 1.00 90.12 89 MET A O 1
ATOM 723 N N . CYS A 1 90 ? 1.533 8.406 -4.245 1.00 88.38 90 CYS A N 1
ATOM 724 C CA . CYS A 1 90 ? 1.218 9.276 -5.373 1.00 88.38 90 CYS A CA 1
ATOM 725 C C . CYS A 1 90 ? 0.728 10.662 -4.923 1.00 88.38 90 CYS A C 1
ATOM 727 O O . CYS A 1 90 ? 1.150 11.674 -5.476 1.00 88.38 90 CYS A O 1
ATOM 729 N N . ARG A 1 91 ? -0.107 10.728 -3.879 1.00 88.88 91 ARG A N 1
ATOM 730 C CA . ARG A 1 91 ? -0.556 12.004 -3.294 1.00 88.88 91 ARG A CA 1
ATOM 731 C C . ARG A 1 91 ? 0.579 12.795 -2.648 1.00 88.88 91 ARG A C 1
ATOM 733 O O . ARG A 1 91 ? 0.577 14.015 -2.743 1.00 88.88 91 ARG A O 1
ATOM 740 N N . GLU A 1 92 ? 1.547 12.103 -2.057 1.00 89.38 92 GLU A N 1
ATOM 741 C CA . GLU A 1 92 ? 2.756 12.707 -1.481 1.00 89.38 92 GLU A CA 1
ATOM 742 C C . GLU A 1 92 ? 3.820 13.065 -2.540 1.00 89.38 92 GLU A C 1
ATOM 744 O O . GLU A 1 92 ? 4.914 13.505 -2.197 1.00 89.38 92 GLU A O 1
ATOM 749 N N . GLY A 1 93 ? 3.537 12.871 -3.835 1.00 86.25 93 GLY A N 1
ATOM 750 C CA . GLY A 1 93 ? 4.444 13.252 -4.922 1.00 86.25 93 GLY A CA 1
ATOM 751 C C . GLY A 1 93 ? 5.663 12.339 -5.093 1.00 86.25 93 GLY A C 1
ATOM 752 O O . GLY A 1 93 ? 6.611 12.710 -5.776 1.00 86.25 93 GLY A O 1
ATOM 753 N N . LEU A 1 94 ? 5.650 11.141 -4.503 1.00 85.88 94 LEU A N 1
ATOM 754 C CA . LEU A 1 94 ? 6.707 10.136 -4.684 1.00 85.88 94 LEU A CA 1
ATOM 755 C C . LEU A 1 94 ? 6.488 9.287 -5.943 1.00 85.88 94 LEU A C 1
ATOM 757 O O . LEU A 1 94 ? 7.435 8.718 -6.489 1.00 85.88 94 LEU A O 1
ATOM 761 N N . LEU A 1 95 ? 5.232 9.192 -6.386 1.00 88.31 95 LEU A N 1
ATOM 762 C CA . LEU A 1 95 ? 4.797 8.466 -7.575 1.00 88.31 95 LEU A CA 1
ATOM 763 C C . LEU A 1 95 ? 3.882 9.351 -8.426 1.00 88.31 95 LEU A C 1
ATOM 765 O O . LEU A 1 95 ? 3.165 10.204 -7.902 1.00 88.31 95 LEU A O 1
ATOM 769 N N . LYS A 1 96 ? 3.818 9.085 -9.726 1.00 89.38 96 LYS A N 1
ATOM 770 C CA . LYS A 1 96 ? 2.866 9.711 -10.647 1.00 89.38 96 LYS A CA 1
ATOM 771 C C . LYS A 1 96 ? 2.062 8.640 -11.364 1.00 89.38 96 LYS A C 1
ATOM 773 O O . LYS A 1 96 ? 2.620 7.648 -11.802 1.00 89.38 96 LYS A O 1
ATOM 778 N N . LEU A 1 97 ? 0.756 8.829 -11.509 1.00 87.56 97 LEU A N 1
ATOM 779 C CA . LEU A 1 97 ? -0.050 7.944 -12.351 1.00 87.56 97 LEU A CA 1
ATOM 780 C C . LEU A 1 97 ? 0.353 8.098 -13.823 1.00 87.56 97 LEU A C 1
ATOM 782 O O . LEU A 1 97 ? 0.446 9.225 -14.313 1.00 87.56 97 LEU A O 1
ATOM 786 N N . ASN A 1 98 ? 0.526 6.977 -14.523 1.00 86.19 98 ASN A N 1
ATOM 787 C CA . ASN A 1 98 ? 0.694 6.946 -15.973 1.00 86.19 98 ASN A CA 1
ATOM 788 C C . ASN A 1 98 ? -0.636 6.509 -16.626 1.00 86.19 98 ASN A C 1
ATOM 790 O O . ASN A 1 98 ? -0.950 5.313 -16.653 1.00 86.19 98 ASN A O 1
ATOM 794 N N . PRO A 1 99 ? -1.462 7.463 -17.101 1.00 83.50 99 PRO A N 1
ATOM 795 C CA . PRO A 1 99 ? -2.775 7.158 -17.660 1.00 83.50 99 PRO A CA 1
ATOM 796 C C . PRO A 1 99 ? -2.694 6.460 -19.021 1.00 83.50 99 PRO A C 1
ATOM 798 O O . PRO A 1 99 ? -3.564 5.649 -19.318 1.00 83.50 99 PRO A O 1
ATOM 801 N N . GLU A 1 100 ? -1.662 6.736 -19.820 1.00 83.75 100 GLU A N 1
ATOM 802 C CA . GLU A 1 100 ? -1.470 6.126 -21.141 1.00 83.75 100 GLU A CA 1
ATOM 803 C C . GLU A 1 100 ? -1.249 4.621 -20.992 1.00 83.75 100 GLU A C 1
ATOM 805 O O . GLU A 1 100 ? -2.033 3.819 -21.495 1.00 83.75 100 GLU A O 1
ATOM 810 N N . LEU A 1 101 ? -0.284 4.235 -20.157 1.00 82.31 101 LEU A N 1
ATOM 811 C CA . LEU A 1 101 ? 0.002 2.828 -19.900 1.00 82.31 101 LEU A CA 1
ATOM 812 C C . LEU A 1 101 ? -1.154 2.121 -19.179 1.00 82.31 101 LEU A C 1
ATOM 814 O O . LEU A 1 101 ? -1.412 0.941 -19.399 1.00 82.31 101 LEU A O 1
ATOM 818 N N . THR A 1 102 ? -1.894 2.850 -18.338 1.00 82.12 102 THR A N 1
ATOM 819 C CA . THR A 1 102 ? -3.097 2.308 -17.692 1.00 82.12 102 THR A CA 1
ATOM 820 C C . THR A 1 102 ? -4.167 1.924 -18.718 1.00 82.12 102 THR A C 1
ATOM 822 O O . THR A 1 102 ? -4.809 0.882 -18.572 1.00 82.12 102 THR A O 1
ATOM 825 N N . LEU A 1 103 ? -4.355 2.734 -19.763 1.00 82.44 103 LEU A N 1
ATOM 826 C CA . LEU A 1 103 ? -5.285 2.430 -20.852 1.00 82.44 103 LEU A CA 1
ATOM 827 C C . LEU A 1 103 ? -4.784 1.254 -21.700 1.00 82.44 103 LEU A C 1
ATOM 829 O O . LEU A 1 103 ? -5.553 0.326 -21.957 1.00 82.44 103 LEU A O 1
ATOM 833 N N . ASP A 1 104 ? -3.498 1.251 -22.052 1.00 84.50 104 ASP A N 1
ATOM 834 C CA . ASP A 1 104 ? -2.879 0.203 -22.872 1.00 84.50 104 ASP A CA 1
ATOM 835 C C . ASP A 1 104 ? -2.907 -1.175 -22.191 1.00 84.50 104 ASP A C 1
ATOM 837 O O . ASP A 1 104 ? -3.051 -2.207 -22.848 1.00 84.50 104 ASP A O 1
ATOM 841 N N . CYS A 1 105 ? -2.834 -1.209 -20.859 1.00 78.88 105 CYS A N 1
ATOM 842 C CA . CYS A 1 105 ? -2.903 -2.434 -20.063 1.00 78.88 105 CYS A CA 1
ATOM 843 C C . CYS A 1 105 ? -4.326 -2.804 -19.606 1.00 78.88 105 CYS A C 1
ATOM 845 O O . CYS A 1 105 ? -4.489 -3.513 -18.611 1.00 78.88 105 CYS A O 1
ATOM 847 N N . GLY A 1 106 ? -5.371 -2.338 -20.297 1.00 81.31 106 GLY A N 1
ATOM 848 C CA . GLY A 1 106 ? -6.752 -2.762 -20.031 1.00 81.31 106 GLY A CA 1
ATOM 849 C C . GLY A 1 106 ? -7.320 -2.258 -18.700 1.00 81.31 106 GLY A C 1
ATOM 850 O O . GLY A 1 106 ? -8.161 -2.924 -18.097 1.00 81.31 106 GLY A O 1
ATOM 851 N N . GLY A 1 107 ? -6.862 -1.094 -18.230 1.00 79.19 107 GLY A N 1
ATOM 852 C CA . GLY A 1 107 ? -7.321 -0.458 -16.993 1.00 79.19 107 GLY A CA 1
ATOM 853 C C . GLY A 1 107 ? -6.502 -0.799 -15.745 1.00 79.19 107 GLY A C 1
ATOM 854 O O . GLY A 1 107 ? -6.868 -0.365 -14.653 1.00 79.19 107 GLY A O 1
ATOM 855 N N . ILE A 1 108 ? -5.403 -1.549 -15.879 1.00 82.12 108 ILE A N 1
ATOM 856 C CA . ILE A 1 108 ? -4.470 -1.811 -14.772 1.00 82.12 108 ILE A CA 1
ATOM 857 C C . ILE A 1 108 ? -3.702 -0.530 -14.449 1.00 82.12 108 ILE A C 1
ATOM 859 O O . ILE A 1 108 ? -3.047 0.040 -15.319 1.00 82.12 108 ILE A O 1
ATOM 863 N N . ILE A 1 109 ? -3.760 -0.080 -13.196 1.00 84.25 109 ILE A N 1
ATOM 864 C CA . ILE A 1 109 ? -3.169 1.196 -12.782 1.00 84.25 109 ILE A CA 1
ATOM 865 C C . ILE A 1 109 ? -1.644 1.093 -12.743 1.00 84.25 109 ILE A C 1
ATOM 867 O O . ILE A 1 109 ? -1.081 0.286 -12.003 1.00 84.25 109 ILE A O 1
ATOM 871 N N . HIS A 1 110 ? -0.986 1.983 -13.479 1.00 86.12 110 HIS A N 1
ATOM 872 C CA . HIS A 1 110 ? 0.467 2.100 -13.507 1.00 86.12 110 HIS A CA 1
ATOM 873 C C . HIS A 1 110 ? 0.941 3.406 -12.865 1.00 86.12 110 HIS A C 1
ATOM 875 O O . HIS A 1 110 ? 0.363 4.475 -13.076 1.00 86.12 110 HIS A O 1
ATOM 881 N N . TYR A 1 111 ? 2.022 3.310 -12.095 1.00 86.94 111 TYR A N 1
ATOM 882 C CA . TYR A 1 111 ? 2.673 4.423 -11.418 1.00 86.94 111 TYR A CA 1
ATOM 883 C C . TYR A 1 111 ? 4.113 4.567 -11.906 1.00 86.94 111 TYR A C 1
ATOM 885 O O . TYR A 1 111 ? 4.890 3.625 -11.823 1.00 86.94 111 TYR A O 1
ATOM 893 N N . GLU A 1 112 ? 4.493 5.753 -12.350 1.00 87.62 112 GLU A N 1
ATOM 894 C CA . GLU A 1 112 ? 5.882 6.160 -12.536 1.00 87.62 112 GLU A CA 1
ATOM 895 C C . GLU A 1 112 ? 6.496 6.531 -11.189 1.00 87.62 112 GLU A C 1
ATOM 897 O O . GLU A 1 112 ? 5.921 7.301 -10.413 1.00 87.62 112 GLU A O 1
ATOM 902 N N . VAL A 1 113 ? 7.679 5.996 -10.908 1.00 84.06 113 VAL A N 1
ATOM 903 C CA . VAL A 1 113 ? 8.443 6.346 -9.712 1.00 84.06 113 VAL A CA 1
ATOM 904 C C . VAL A 1 113 ? 9.205 7.649 -9.950 1.00 84.06 113 VAL A C 1
ATOM 906 O O . VAL A 1 113 ? 9.967 7.760 -10.906 1.00 84.06 113 VAL A O 1
ATOM 909 N N . LEU A 1 114 ? 9.037 8.624 -9.052 1.00 78.69 114 LEU A N 1
ATOM 910 C CA . LEU A 1 114 ? 9.693 9.939 -9.135 1.00 78.69 114 LEU A CA 1
ATOM 911 C C . LEU A 1 114 ? 10.962 10.043 -8.266 1.00 78.69 114 LEU A C 1
ATOM 913 O O . LEU A 1 114 ? 11.561 11.110 -8.148 1.00 78.69 114 LEU A O 1
ATOM 917 N N . LEU A 1 115 ? 11.375 8.944 -7.629 1.00 64.38 115 LEU A N 1
ATOM 918 C CA . LEU A 1 115 ? 12.540 8.901 -6.744 1.00 64.38 115 LEU A CA 1
ATOM 919 C C . LEU A 1 115 ? 13.833 9.098 -7.554 1.00 64.38 115 LEU A C 1
ATOM 921 O O . LEU A 1 115 ? 14.335 8.145 -8.146 1.00 64.38 115 LEU A O 1
ATOM 925 N N . GLY A 1 116 ? 14.378 10.321 -7.560 1.00 56.25 116 GLY A N 1
ATOM 926 C CA . GLY A 1 116 ? 15.702 10.604 -8.131 1.00 56.25 116 GLY A CA 1
ATOM 927 C C . GLY A 1 116 ? 15.862 11.859 -8.995 1.00 56.25 116 GLY A C 1
ATOM 928 O O . GLY A 1 116 ? 16.825 11.913 -9.749 1.00 56.25 116 GLY A O 1
ATOM 929 N N . THR A 1 117 ? 14.995 12.873 -8.915 1.00 40.69 117 THR A N 1
ATOM 930 C CA . THR A 1 117 ? 15.307 14.203 -9.483 1.00 40.69 117 THR A CA 1
ATOM 931 C C . THR A 1 117 ? 15.816 15.155 -8.399 1.00 40.69 117 THR A C 1
ATOM 933 O O . THR A 1 117 ? 15.125 16.094 -8.004 1.00 40.69 117 THR A O 1
ATOM 936 N N . THR A 1 118 ? 17.018 14.889 -7.896 1.00 36.78 118 THR A N 1
ATOM 937 C CA . THR A 1 118 ? 17.909 15.917 -7.330 1.00 36.78 118 THR A CA 1
ATOM 938 C C . THR A 1 118 ? 19.230 15.838 -8.055 1.00 36.78 118 THR A C 1
ATOM 940 O O . THR A 1 118 ? 19.740 14.697 -8.136 1.00 36.78 118 THR A O 1
#

pLDDT: mean 78.65, std 16.69, range [36.78, 96.56]